Protein AF-V7C3Y3-F1 (afdb_monomer_lite)

Sequence (91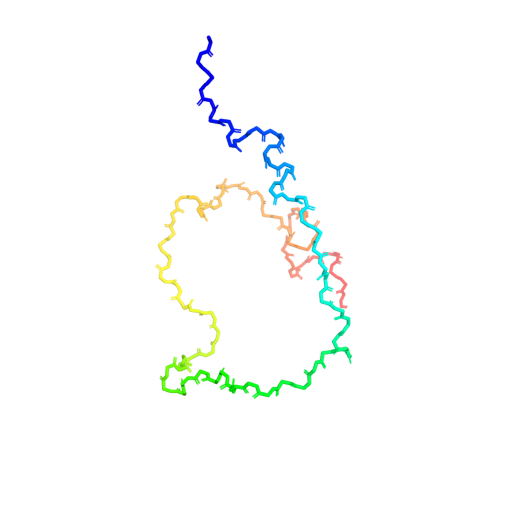 aa):
VTTFVAPVYSLHNILKAYEVQFNPVRNQDYWSTYTGPNFLPDPIMRRHQPGRPNTQRIRNEMDDSIPNKPKKCSYCRTEGHNKSNCPHKQA

InterPro domains:
  IPR036875 Zinc finger, CCHC-type superfamily [SSF57756] (55-89)

Foldseek 3Di:
DPDPDDPCPDPVNVCVVVVDDDPPDPPPVPDPDDPDDPPDPDPVPDDPDDDDPPDPDDDDPVNDDDPPDFDAAPPPRHGDDHVVPDPPDDD

pLDDT: mean 84.97, std 6.82, range [56.09, 93.81]

Radius of gyration: 26.36 Å; chains: 1; bounding box: 59×40×61 Å

Secondary structure (DSSP, 8-state):
---SS-GGGSHHHHHHHT-SPP-PPP-GGGSPPP-S---PPPGGGS-SS-SS--------GGGSPPTTPPPBPTTT--BS--GGG-TTS--

Structure (mmCIF, N/CA/C/O backbone):
data_AF-V7C3Y3-F1
#
_entry.id   AF-V7C3Y3-F1
#
loop_
_atom_site.group_PDB
_atom_site.id
_atom_site.type_symbol
_atom_site.label_atom_id
_atom_site.label_alt_id
_atom_site.label_comp_id
_atom_site.label_asym_id
_atom_site.label_entity_id
_atom_site.label_seq_id
_atom_site.pdbx_PDB_ins_code
_atom_site.Cartn_x
_atom_site.Cartn_y
_atom_site.Cartn_z
_atom_site.occupancy
_atom_site.B_iso_or_equiv
_atom_site.auth_seq_id
_atom_site.auth_comp_id
_atom_site.auth_asym_id
_atom_site.auth_atom_id
_atom_site.pdbx_PDB_model_num
ATOM 1 N N . VAL A 1 1 ? 7.480 7.479 40.591 1.00 56.09 1 VAL A N 1
ATOM 2 C CA . VAL A 1 1 ? 8.057 6.901 39.356 1.00 56.09 1 VAL A CA 1
ATOM 3 C C . VAL A 1 1 ? 7.216 7.394 38.196 1.00 56.09 1 VAL A C 1
ATOM 5 O O . VAL A 1 1 ? 6.087 6.951 38.048 1.00 56.09 1 VAL A O 1
ATOM 8 N N . THR A 1 2 ? 7.690 8.399 37.466 1.00 62.31 2 THR A N 1
ATOM 9 C CA . THR A 1 2 ? 7.007 8.916 36.277 1.00 62.31 2 THR A CA 1
ATOM 10 C C . THR A 1 2 ? 7.395 8.032 35.100 1.00 62.31 2 THR A C 1
ATOM 12 O O . THR A 1 2 ? 8.528 8.052 34.627 1.00 62.31 2 THR A O 1
ATOM 15 N N . THR A 1 3 ? 6.483 7.164 34.685 1.00 71.50 3 THR A N 1
ATOM 16 C CA . THR A 1 3 ? 6.705 6.249 33.568 1.00 71.50 3 THR A CA 1
ATOM 17 C C . THR A 1 3 ? 6.809 7.058 32.274 1.00 71.50 3 THR A C 1
ATOM 19 O O . THR A 1 3 ? 5.897 7.806 31.937 1.00 71.50 3 THR A O 1
ATOM 22 N N . PHE A 1 4 ? 7.924 6.912 31.550 1.00 86.31 4 PHE A N 1
ATOM 23 C CA . PHE A 1 4 ? 8.195 7.583 30.265 1.00 86.31 4 PHE A CA 1
ATOM 24 C C . PHE A 1 4 ? 7.146 7.262 29.186 1.00 86.31 4 PHE A C 1
ATOM 26 O O . PHE A 1 4 ? 6.920 8.037 28.260 1.00 86.31 4 PHE A O 1
ATOM 33 N N . VAL A 1 5 ? 6.493 6.108 29.315 1.00 85.44 5 VAL A N 1
ATOM 34 C CA . VAL A 1 5 ? 5.511 5.605 28.361 1.00 85.44 5 VAL A CA 1
ATOM 35 C C . VAL A 1 5 ? 4.105 5.943 28.844 1.00 85.44 5 VAL A C 1
ATOM 37 O O . VAL A 1 5 ? 3.715 5.587 29.958 1.00 85.44 5 VAL A O 1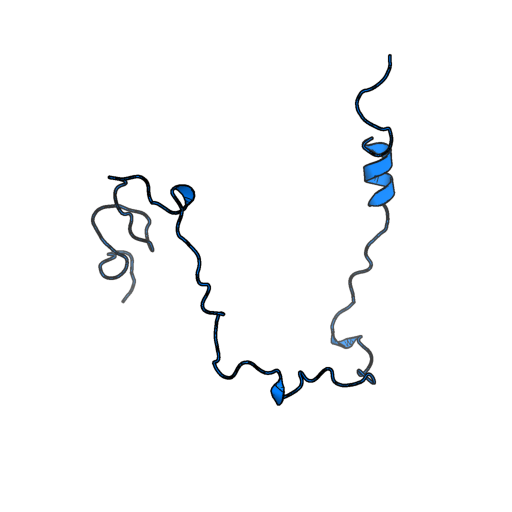
ATOM 40 N N . ALA A 1 6 ? 3.332 6.604 27.982 1.00 90.50 6 ALA A N 1
ATOM 41 C CA . ALA A 1 6 ? 1.945 6.936 28.267 1.00 90.50 6 ALA A CA 1
ATOM 42 C C . ALA A 1 6 ? 1.104 5.660 28.492 1.00 90.50 6 ALA A C 1
ATOM 44 O O . ALA A 1 6 ? 1.271 4.684 27.753 1.00 90.50 6 ALA A O 1
ATOM 45 N N . PRO A 1 7 ? 0.143 5.662 29.438 1.00 89.62 7 PRO A N 1
ATOM 46 C CA . PRO A 1 7 ? -0.683 4.491 29.749 1.00 89.62 7 PRO A CA 1
ATOM 47 C C . PRO A 1 7 ? -1.410 3.875 28.545 1.00 89.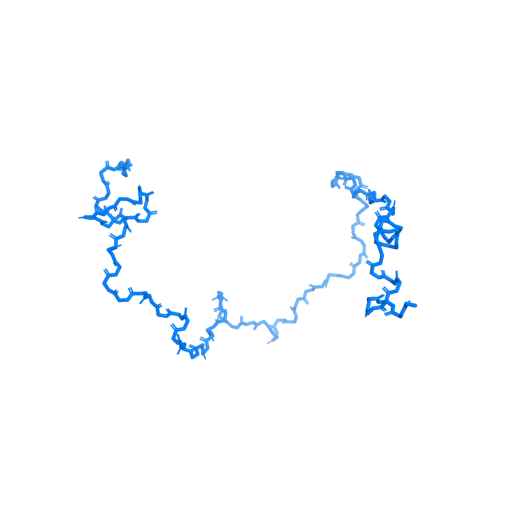62 7 PRO A C 1
ATOM 49 O O . PRO A 1 7 ? -1.691 2.677 28.547 1.00 89.62 7 PRO A O 1
ATOM 52 N N . VAL A 1 8 ? -1.695 4.661 27.499 1.00 91.62 8 VAL A N 1
ATOM 53 C CA . VAL A 1 8 ? -2.322 4.201 26.244 1.00 91.62 8 VAL A CA 1
ATOM 54 C C . VAL A 1 8 ? -1.523 3.099 25.539 1.00 91.62 8 VAL A C 1
ATOM 56 O O . VAL A 1 8 ? -2.115 2.236 24.904 1.00 91.62 8 VAL A O 1
ATOM 59 N N . TYR A 1 9 ? -0.203 3.064 25.721 1.00 91.62 9 TYR A N 1
ATOM 60 C CA . TYR A 1 9 ? 0.667 2.027 25.160 1.00 91.62 9 TYR A CA 1
ATOM 61 C C . TYR A 1 9 ? 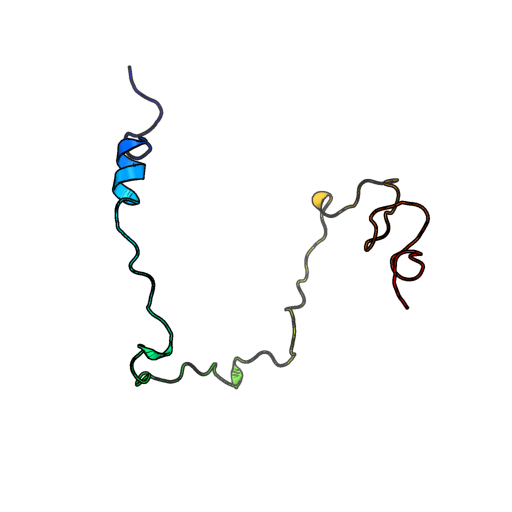0.820 0.807 26.078 1.00 91.62 9 TYR A C 1
ATOM 63 O O . TYR A 1 9 ? 1.651 -0.063 25.820 1.00 91.62 9 TYR A O 1
ATOM 71 N N . SER A 1 10 ? 0.051 0.725 27.168 1.00 92.31 10 SER A N 1
ATOM 72 C CA . SER A 1 10 ? 0.032 -0.479 27.995 1.00 92.31 10 SER A CA 1
ATOM 73 C C . SER A 1 10 ? -0.562 -1.656 27.223 1.00 92.31 10 SER A C 1
ATOM 75 O O . SER A 1 10 ? -1.494 -1.508 26.432 1.00 92.31 10 SER A O 1
ATOM 77 N N . LEU A 1 11 ? -0.052 -2.853 27.512 1.00 92.94 11 LEU A N 1
ATOM 78 C CA . LEU A 1 11 ? -0.539 -4.098 26.919 1.00 92.94 11 LEU A CA 1
ATOM 79 C C . LEU A 1 11 ? -2.049 -4.283 27.139 1.00 92.94 11 LEU A C 1
ATOM 81 O O . LEU A 1 11 ? -2.748 -4.719 26.232 1.00 92.94 11 LEU A O 1
ATOM 85 N N . HIS A 1 12 ? -2.562 -3.866 28.300 1.00 93.44 12 HIS A N 1
ATOM 86 C CA . HIS A 1 12 ? -3.996 -3.857 28.593 1.00 93.44 12 HIS A CA 1
ATOM 87 C C . HIS A 1 12 ? -4.797 -3.021 27.583 1.00 93.44 12 HIS A C 1
ATOM 89 O O . HIS A 1 12 ? -5.783 -3.501 27.031 1.00 93.44 12 HIS A O 1
ATOM 95 N N . ASN A 1 13 ? -4.360 -1.788 27.309 1.00 93.81 13 ASN A N 1
ATOM 96 C CA . ASN A 1 13 ? -5.055 -0.898 26.379 1.00 93.81 13 ASN A CA 1
ATOM 97 C C . ASN A 1 13 ? -4.954 -1.373 24.928 1.00 93.81 13 ASN A C 1
ATOM 99 O O . ASN A 1 13 ? -5.928 -1.259 24.189 1.00 93.81 13 ASN A O 1
ATOM 103 N N . ILE A 1 14 ? -3.817 -1.951 24.534 1.00 92.94 14 ILE A N 1
ATOM 104 C CA . ILE A 1 14 ? -3.659 -2.558 23.208 1.00 92.94 14 ILE A CA 1
ATOM 105 C C . ILE A 1 14 ? -4.622 -3.740 23.055 1.00 92.94 14 ILE A C 1
ATOM 107 O O . ILE A 1 14 ? -5.381 -3.774 22.093 1.00 92.94 14 ILE A O 1
ATOM 111 N N . LEU A 1 15 ? -4.651 -4.673 24.012 1.00 93.69 15 LEU A N 1
ATOM 112 C CA . LEU A 1 15 ? -5.575 -5.810 23.963 1.00 93.69 15 LEU A CA 1
ATOM 113 C C . LEU A 1 15 ? -7.031 -5.349 23.885 1.00 93.69 15 LEU A C 1
ATOM 115 O O . LEU A 1 15 ? -7.771 -5.844 23.045 1.00 93.69 15 LEU A O 1
ATOM 119 N N . LYS A 1 16 ? -7.412 -4.352 24.689 1.00 92.94 16 LYS A N 1
ATOM 120 C CA . LYS A 1 16 ? -8.757 -3.768 24.668 1.00 92.94 16 LYS A CA 1
ATOM 121 C C . LYS A 1 16 ? -9.100 -3.114 23.324 1.00 92.94 16 LYS A C 1
ATOM 123 O O . LYS A 1 16 ? -10.225 -3.228 22.854 1.00 92.94 16 LYS A O 1
ATOM 128 N N . ALA A 1 17 ? -8.142 -2.442 22.682 1.00 91.25 17 ALA A N 1
ATOM 129 C CA . ALA A 1 17 ? -8.349 -1.814 21.375 1.00 91.25 17 ALA A CA 1
ATOM 130 C C . ALA A 1 17 ? -8.600 -2.839 20.255 1.00 91.25 17 ALA A C 1
ATOM 132 O O . ALA A 1 17 ? -9.353 -2.557 19.326 1.00 91.25 17 ALA A O 1
ATOM 133 N N . TYR A 1 18 ? -7.997 -4.026 20.358 1.00 89.69 18 TYR A N 1
ATOM 134 C CA . TYR A 1 18 ? -8.142 -5.119 19.391 1.00 89.69 18 TYR A CA 1
ATOM 135 C C . TYR A 1 18 ? -9.092 -6.236 19.859 1.00 89.69 18 TYR A C 1
ATOM 137 O O . TYR A 1 18 ? -9.182 -7.270 19.204 1.00 89.69 18 TYR A O 1
ATOM 145 N N . GLU A 1 19 ? -9.814 -6.046 20.967 1.00 91.81 19 GLU A N 1
ATOM 146 C CA . GLU A 1 19 ? -10.770 -7.024 21.512 1.00 91.81 19 GLU A CA 1
ATOM 147 C C . GLU A 1 19 ? -11.987 -7.222 20.593 1.00 91.81 19 GLU A C 1
ATOM 149 O O . GLU A 1 19 ? -12.651 -8.259 20.630 1.00 91.81 19 GLU A O 1
ATOM 154 N N . VAL A 1 20 ? -12.275 -6.237 19.736 1.00 89.19 20 VAL A N 1
ATOM 155 C CA . VAL A 1 20 ? -13.385 -6.301 18.784 1.00 89.19 20 VAL A CA 1
ATOM 156 C C . VAL A 1 20 ? -13.187 -7.477 17.830 1.00 89.19 20 VAL A C 1
ATOM 158 O O . VAL A 1 20 ? -12.235 -7.530 17.051 1.00 89.19 20 VAL A O 1
ATOM 161 N N . GLN A 1 21 ? -14.141 -8.405 17.852 1.00 84.81 21 GLN A N 1
ATOM 162 C CA . GLN A 1 21 ? -14.185 -9.501 16.897 1.00 84.81 21 GLN A CA 1
ATOM 163 C C . GLN A 1 21 ? -14.515 -8.955 15.507 1.00 84.81 21 GLN A C 1
ATOM 165 O O . GLN A 1 21 ? -15.589 -8.395 15.270 1.00 84.81 21 GLN A O 1
ATOM 170 N N . PHE A 1 22 ? -13.594 -9.146 14.567 1.00 80.19 22 PHE A N 1
ATOM 171 C CA . PHE A 1 22 ? -13.904 -8.968 13.158 1.00 80.19 22 PHE A CA 1
ATOM 172 C C . PHE A 1 22 ? -14.900 -10.048 12.748 1.00 80.19 22 PHE A C 1
ATOM 174 O O . PHE A 1 22 ? -14.610 -11.237 12.848 1.00 80.19 22 PHE A O 1
ATOM 181 N N . ASN A 1 23 ? -16.060 -9.629 12.254 1.00 80.44 23 ASN A N 1
ATOM 182 C CA . ASN A 1 23 ? -16.961 -10.511 11.531 1.00 80.44 23 ASN A CA 1
ATOM 183 C C . ASN A 1 23 ? -16.540 -10.449 10.062 1.00 80.44 23 ASN A C 1
ATOM 185 O O . ASN A 1 23 ? -16.895 -9.473 9.392 1.00 80.44 23 ASN A O 1
ATOM 189 N N . PRO A 1 24 ? -15.733 -11.404 9.560 1.00 79.94 24 PRO A N 1
ATOM 190 C CA . PRO A 1 24 ? -15.355 -11.392 8.160 1.00 79.94 24 PRO A CA 1
ATOM 191 C C . PRO A 1 24 ? -16.623 -11.389 7.312 1.00 79.94 24 PRO A C 1
ATOM 193 O O . PRO A 1 24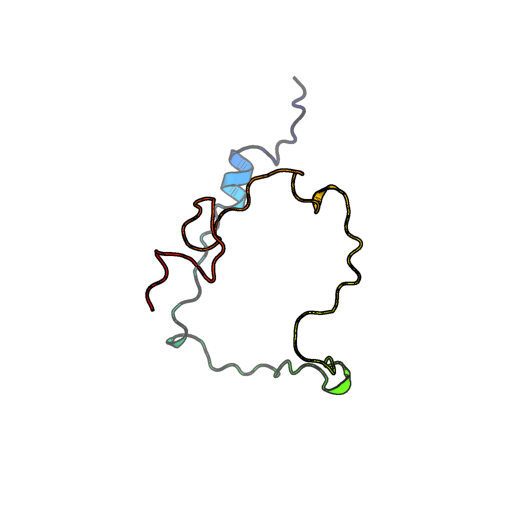 ? -17.611 -12.060 7.632 1.00 79.94 24 PRO A O 1
ATOM 196 N N . VAL A 1 25 ? -16.597 -10.609 6.234 1.00 80.62 25 VAL A N 1
ATOM 197 C CA . VAL A 1 25 ? -17.683 -10.635 5.261 1.00 80.62 25 VAL A CA 1
ATOM 198 C C . VAL A 1 25 ? -17.814 -12.081 4.779 1.00 80.62 25 VAL A C 1
ATOM 200 O O . VAL A 1 25 ? -16.818 -12.721 4.434 1.00 80.62 25 VAL A O 1
ATOM 203 N N . ARG A 1 26 ? -19.037 -12.619 4.829 1.00 80.19 26 ARG A N 1
ATOM 204 C CA . ARG A 1 26 ? -19.332 -13.990 4.388 1.00 80.19 26 ARG A CA 1
ATOM 205 C C . ARG A 1 26 ? -18.985 -14.153 2.899 1.00 80.19 26 ARG A C 1
ATOM 207 O O . ARG A 1 26 ? -18.716 -13.163 2.220 1.00 80.19 26 ARG A O 1
ATOM 214 N N . ASN A 1 27 ? -19.016 -15.395 2.400 1.00 85.38 27 ASN A N 1
ATOM 215 C CA . ASN A 1 27 ? -18.834 -15.706 0.973 1.00 85.38 27 ASN A CA 1
ATOM 216 C C . ASN A 1 27 ? -19.602 -14.700 0.084 1.00 85.38 27 ASN A C 1
ATOM 218 O O . ASN A 1 27 ? -20.688 -14.250 0.454 1.00 85.38 27 ASN A O 1
ATOM 222 N N . GLN A 1 28 ? -19.021 -14.348 -1.061 1.00 84.00 28 GLN A N 1
ATOM 223 C CA . GLN A 1 28 ? -19.567 -13.416 -2.044 1.00 84.00 28 GLN A CA 1
ATOM 224 C C . GLN A 1 28 ? -21.023 -13.732 -2.424 1.00 84.00 28 GLN A C 1
ATOM 226 O O . GLN A 1 28 ? -21.799 -12.812 -2.664 1.00 84.00 28 GLN A O 1
ATOM 231 N N . ASP A 1 29 ? -21.420 -15.007 -2.367 1.00 85.88 29 ASP A N 1
ATOM 232 C CA . ASP A 1 29 ? -22.796 -15.471 -2.600 1.00 85.88 29 ASP A CA 1
ATOM 233 C C . ASP A 1 29 ? -23.838 -14.882 -1.626 1.00 85.88 29 ASP A C 1
ATOM 235 O O . ASP A 1 29 ? -25.026 -14.849 -1.932 1.00 85.88 29 ASP A O 1
ATOM 239 N N . TYR A 1 30 ? -23.416 -14.414 -0.445 1.00 85.88 30 TYR A N 1
ATOM 240 C CA . TYR A 1 30 ? -24.296 -13.794 0.554 1.00 85.88 30 TYR A CA 1
ATOM 241 C C . TYR A 1 30 ? -24.421 -12.275 0.392 1.00 85.88 30 TYR A C 1
ATOM 243 O O . TYR A 1 30 ? -25.110 -11.632 1.188 1.00 85.88 30 TYR A O 1
ATOM 251 N N . TRP A 1 31 ? -23.708 -11.671 -0.560 1.00 88.25 31 TRP A N 1
ATOM 252 C CA . TRP A 1 31 ? -23.702 -10.222 -0.724 1.00 88.25 31 TRP A CA 1
ATOM 253 C C . TRP A 1 31 ? -24.977 -9.793 -1.450 1.00 88.25 31 TRP A C 1
ATOM 255 O O . TRP A 1 31 ? -25.402 -10.427 -2.415 1.00 88.25 31 TRP A O 1
ATOM 265 N N . SER A 1 32 ? -25.603 -8.709 -0.996 1.00 86.62 32 SER A N 1
ATOM 266 C CA . SER A 1 32 ? -26.722 -8.120 -1.727 1.00 86.62 32 SER A CA 1
ATOM 267 C C . SER A 1 32 ? -26.257 -7.589 -3.083 1.00 86.62 32 SER A C 1
ATOM 269 O O . SER A 1 32 ? -25.112 -7.158 -3.247 1.00 86.62 32 SER A O 1
ATOM 271 N N . THR A 1 33 ? -27.163 -7.583 -4.062 1.00 89.81 33 THR A N 1
ATOM 272 C CA . THR A 1 33 ? -26.915 -6.939 -5.353 1.00 89.81 33 THR A CA 1
ATOM 273 C C . THR A 1 33 ? -26.521 -5.485 -5.122 1.00 89.81 33 THR A C 1
ATOM 275 O O . THR A 1 33 ? -27.241 -4.735 -4.462 1.00 89.81 33 THR A O 1
ATOM 278 N N . TYR A 1 34 ? -25.371 -5.081 -5.653 1.00 88.62 34 TYR A N 1
ATOM 279 C CA . TYR A 1 34 ? -24.905 -3.707 -5.538 1.00 88.62 34 TYR A CA 1
ATOM 280 C C . TYR A 1 34 ? -25.866 -2.754 -6.267 1.00 88.62 34 TYR A C 1
ATOM 282 O O . TYR A 1 34 ? -26.027 -2.842 -7.481 1.00 88.62 34 TYR A O 1
ATOM 290 N N . THR A 1 35 ? -26.492 -1.836 -5.529 1.00 91.06 35 THR A N 1
ATOM 291 C CA . THR A 1 35 ? -27.398 -0.798 -6.064 1.00 91.06 35 THR A CA 1
ATOM 292 C C . THR A 1 35 ? -26.783 0.604 -6.036 1.00 91.06 35 THR A C 1
ATOM 294 O O . THR A 1 35 ? -27.482 1.594 -6.243 1.00 91.06 35 THR A O 1
ATOM 297 N N . GLY A 1 36 ? -25.492 0.715 -5.715 1.00 89.19 36 GLY A N 1
ATOM 298 C CA . GLY A 1 36 ? -24.798 1.996 -5.621 1.00 89.19 36 GLY A CA 1
ATOM 299 C C . GLY A 1 36 ? -24.376 2.564 -6.983 1.00 89.19 36 GLY A C 1
ATOM 300 O O . GLY A 1 36 ? -24.468 1.885 -8.009 1.00 89.19 36 GLY A O 1
ATOM 301 N N . PRO A 1 37 ? -23.900 3.820 -7.014 1.00 87.19 37 PRO A N 1
ATOM 302 C CA . PRO A 1 37 ? -23.382 4.427 -8.230 1.00 87.19 37 PRO A CA 1
ATOM 303 C C . PRO A 1 37 ? -22.103 3.720 -8.685 1.00 87.19 37 PRO A C 1
ATOM 305 O O . PRO A 1 37 ? -21.184 3.494 -7.903 1.00 87.19 37 PRO A O 1
ATOM 308 N N . ASN A 1 38 ? -21.998 3.432 -9.981 1.00 83.44 38 ASN A N 1
ATOM 309 C CA . ASN A 1 38 ? -20.744 2.944 -10.541 1.00 83.44 38 ASN A CA 1
ATOM 310 C C . ASN A 1 38 ? -19.677 4.042 -10.436 1.00 83.44 38 ASN A C 1
ATOM 312 O O . ASN A 1 38 ? -19.754 5.058 -11.128 1.00 83.44 38 ASN A O 1
ATOM 316 N N . PHE A 1 39 ? -18.662 3.823 -9.600 1.00 79.50 39 PHE A N 1
ATOM 317 C CA . PHE A 1 39 ? -17.481 4.681 -9.521 1.00 79.50 39 PHE A CA 1
ATOM 318 C C . PHE A 1 39 ? -16.581 4.433 -10.735 1.00 79.50 39 PHE A C 1
ATOM 320 O O . PHE A 1 39 ? -15.539 3.784 -10.652 1.00 79.50 39 PHE A O 1
ATOM 327 N N . LEU A 1 40 ? -17.013 4.920 -11.896 1.00 82.12 40 LEU A N 1
ATOM 328 C CA . LEU A 1 40 ? -16.188 4.928 -13.092 1.00 82.12 40 LEU A CA 1
ATOM 329 C C . LEU A 1 40 ? -15.243 6.132 -13.024 1.00 82.12 40 LEU A C 1
ATOM 331 O O . LEU A 1 40 ? -15.715 7.259 -12.872 1.00 82.12 40 LEU A O 1
ATOM 335 N N . PRO A 1 41 ? -13.921 5.931 -13.163 1.00 80.31 41 PRO A N 1
ATOM 336 C CA . PRO A 1 41 ? -12.995 7.043 -13.294 1.00 80.31 41 PRO A CA 1
ATOM 337 C C . PRO A 1 41 ? -13.366 7.874 -14.522 1.00 80.31 41 PRO A C 1
ATOM 339 O O . PRO A 1 41 ? -13.585 7.293 -15.599 1.00 80.31 41 PRO A O 1
ATOM 342 N N . ASP A 1 42 ? -13.391 9.199 -14.353 1.00 85.12 42 ASP A N 1
ATOM 343 C CA . ASP A 1 42 ? -13.595 10.163 -15.435 1.00 85.12 42 ASP A CA 1
ATOM 344 C C . ASP A 1 42 ? -12.671 9.803 -16.612 1.00 85.12 42 ASP A C 1
ATOM 346 O O . ASP A 1 42 ? -11.449 9.749 -16.423 1.00 85.12 42 ASP A O 1
ATOM 350 N N . PRO A 1 43 ? -13.223 9.516 -17.808 1.00 83.06 43 PRO A N 1
ATOM 351 C CA . PRO A 1 43 ? -12.441 9.197 -18.995 1.00 83.06 43 PRO A CA 1
ATOM 352 C C . PRO A 1 43 ? -11.338 10.213 -19.306 1.00 83.06 43 PRO A C 1
ATOM 354 O O . PRO A 1 43 ? -10.280 9.807 -19.779 1.00 83.06 43 PRO A O 1
ATOM 357 N N . ILE A 1 44 ? -11.553 11.497 -19.006 1.00 86.56 44 ILE A N 1
ATOM 358 C CA . ILE A 1 44 ? -10.589 12.580 -19.244 1.00 86.56 44 ILE A CA 1
ATOM 359 C C . ILE A 1 44 ? -9.439 12.522 -18.230 1.00 86.56 44 ILE A C 1
ATOM 361 O O . ILE A 1 44 ? -8.297 12.829 -18.558 1.00 86.56 44 ILE A O 1
ATOM 365 N N . MET A 1 45 ? -9.714 12.072 -17.004 1.00 84.06 45 MET A N 1
ATOM 366 C CA . MET A 1 45 ? -8.702 11.899 -15.956 1.00 84.06 45 MET A CA 1
ATOM 367 C C . MET A 1 45 ? -7.975 10.550 -16.036 1.00 84.06 45 MET A C 1
ATOM 369 O O . MET A 1 45 ? -7.072 10.279 -15.235 1.00 84.06 45 MET A O 1
ATOM 373 N N . ARG A 1 46 ? -8.345 9.670 -16.977 1.00 84.31 46 ARG A N 1
ATOM 374 C CA . ARG A 1 46 ? -7.622 8.412 -17.185 1.00 84.31 46 ARG A CA 1
ATOM 375 C C . ARG A 1 46 ? -6.239 8.710 -17.745 1.00 84.31 46 ARG A C 1
ATOM 377 O O . ARG A 1 46 ? -6.065 9.515 -18.654 1.00 84.31 46 ARG A O 1
ATOM 384 N N . ARG A 1 47 ? -5.230 8.004 -17.234 1.00 79.25 47 ARG A N 1
ATOM 385 C CA . ARG A 1 47 ? -3.896 8.044 -17.841 1.00 79.25 47 ARG A CA 1
ATOM 386 C C . ARG A 1 47 ? -3.982 7.565 -19.286 1.00 79.25 47 ARG A C 1
ATOM 388 O O . ARG A 1 47 ? -4.494 6.480 -19.542 1.00 79.25 47 ARG A O 1
ATOM 395 N N . HIS A 1 48 ? -3.391 8.338 -20.190 1.00 80.38 48 HIS A N 1
ATOM 396 C CA . HIS A 1 48 ? -3.280 7.975 -21.602 1.00 80.38 48 HIS A CA 1
ATOM 397 C C . HIS A 1 48 ? -2.435 6.719 -21.838 1.00 80.38 48 HIS A C 1
ATOM 399 O O . HIS A 1 48 ? -2.717 5.966 -22.764 1.00 80.38 48 HIS A O 1
ATOM 405 N N . GLN A 1 49 ? -1.401 6.487 -21.020 1.00 83.50 49 GLN A N 1
ATOM 406 C CA . GLN A 1 49 ? -0.554 5.304 -21.155 1.00 83.50 49 GLN A CA 1
ATOM 407 C C . GLN A 1 49 ? -0.881 4.247 -20.095 1.00 83.50 49 GLN A C 1
ATOM 409 O O . GLN A 1 49 ? -0.914 4.573 -18.901 1.00 83.50 49 GLN A O 1
ATOM 414 N N . PRO A 1 50 ? -1.090 2.984 -20.510 1.00 79.88 50 PRO A N 1
ATOM 415 C CA . PRO A 1 50 ? -1.218 1.876 -19.582 1.00 79.88 50 PRO A CA 1
ATOM 416 C C . PRO A 1 50 ? 0.125 1.593 -18.897 1.00 79.88 50 PRO A C 1
ATOM 418 O O . PRO A 1 50 ? 1.194 1.797 -19.469 1.00 79.88 50 PRO A O 1
ATOM 421 N N . GLY A 1 51 ? 0.066 1.071 -17.672 1.00 81.75 51 GLY A N 1
ATOM 422 C CA . GLY A 1 51 ? 1.244 0.625 -16.929 1.00 81.75 51 GLY A CA 1
ATOM 423 C C . GLY A 1 51 ? 1.644 1.530 -15.765 1.00 81.75 51 GLY A C 1
ATOM 424 O O . GLY A 1 51 ? 0.927 2.448 -15.358 1.00 81.75 51 GLY A O 1
ATOM 425 N N . ARG A 1 52 ? 2.792 1.204 -15.162 1.00 79.81 52 ARG A N 1
ATOM 426 C CA . ARG A 1 52 ? 3.299 1.904 -13.980 1.00 79.81 52 ARG A CA 1
ATOM 427 C C . ARG A 1 52 ? 3.647 3.353 -14.355 1.00 79.81 52 ARG A C 1
ATOM 429 O O . ARG A 1 52 ? 4.319 3.554 -15.365 1.00 79.81 52 ARG A O 1
ATOM 436 N N . PRO A 1 53 ? 3.269 4.348 -13.528 1.00 80.25 53 PRO A N 1
ATOM 437 C CA . PRO A 1 53 ? 3.786 5.706 -13.652 1.00 80.25 53 PRO A CA 1
ATOM 438 C C . PRO A 1 53 ? 5.303 5.677 -13.837 1.00 80.25 53 PRO A C 1
ATOM 440 O O . PRO A 1 53 ? 5.994 5.040 -13.036 1.00 80.25 53 PRO A O 1
ATOM 443 N N . ASN A 1 54 ? 5.822 6.366 -14.853 1.00 73.69 54 ASN A N 1
ATOM 444 C CA . ASN A 1 54 ? 7.259 6.578 -14.935 1.00 73.69 54 ASN A CA 1
ATOM 445 C C . ASN A 1 54 ? 7.658 7.467 -13.753 1.00 73.69 54 ASN A C 1
ATOM 447 O O . ASN A 1 54 ? 7.375 8.664 -13.723 1.00 73.69 54 ASN A O 1
ATOM 451 N N . THR A 1 55 ? 8.223 6.853 -12.720 1.00 75.62 55 THR A N 1
ATOM 452 C CA . THR A 1 55 ? 8.769 7.583 -11.587 1.00 75.62 55 THR A CA 1
ATOM 453 C C . THR A 1 55 ? 10.107 8.159 -12.019 1.00 75.62 55 THR A C 1
ATOM 455 O O . THR A 1 55 ? 11.023 7.386 -12.300 1.00 75.62 55 THR A O 1
ATOM 458 N N . GLN A 1 56 ? 10.254 9.486 -11.987 1.00 78.62 56 GLN A N 1
ATOM 459 C CA . GLN A 1 56 ? 11.554 10.169 -12.053 1.00 78.62 56 GLN A CA 1
ATOM 460 C C . GLN A 1 56 ? 12.327 9.953 -10.744 1.00 78.62 56 GLN A C 1
ATOM 462 O O . GLN A 1 56 ? 12.677 10.886 -10.026 1.00 78.62 56 GLN A O 1
ATOM 467 N N . ARG A 1 57 ? 12.501 8.690 -10.357 1.00 79.44 57 ARG A N 1
ATOM 468 C CA . ARG A 1 57 ? 13.125 8.340 -9.094 1.00 79.44 57 ARG A CA 1
ATOM 469 C C . ARG A 1 57 ? 14.618 8.594 -9.223 1.00 79.44 57 ARG A C 1
ATOM 471 O O . ARG A 1 57 ? 15.306 7.875 -9.945 1.00 79.44 57 ARG A O 1
ATOM 478 N N . ILE A 1 58 ? 15.097 9.599 -8.503 1.00 82.56 58 ILE A N 1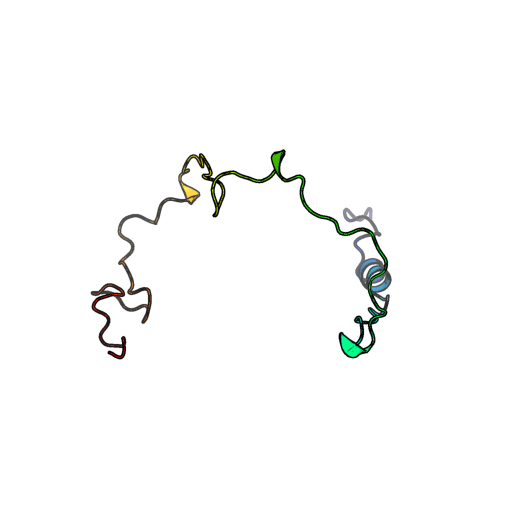
ATOM 479 C CA . ILE A 1 58 ? 16.525 9.829 -8.302 1.00 82.56 58 ILE A CA 1
ATOM 480 C C . ILE A 1 58 ? 17.059 8.617 -7.531 1.00 82.56 58 ILE A C 1
ATOM 482 O O . ILE A 1 58 ? 16.520 8.263 -6.479 1.00 82.56 58 ILE A O 1
ATOM 486 N N . ARG A 1 59 ? 18.042 7.917 -8.104 1.00 83.50 59 ARG A N 1
ATOM 487 C CA . ARG A 1 59 ? 18.715 6.805 -7.423 1.00 83.50 59 ARG A CA 1
ATOM 488 C C . ARG A 1 59 ? 19.653 7.388 -6.371 1.00 83.50 59 ARG A C 1
ATOM 490 O O . ARG A 1 59 ? 20.425 8.282 -6.701 1.00 83.50 59 ARG A O 1
ATOM 497 N N . ASN A 1 60 ? 19.591 6.860 -5.153 1.00 85.62 60 ASN A N 1
ATOM 498 C CA . ASN A 1 60 ? 20.523 7.198 -4.076 1.00 85.62 60 ASN A CA 1
ATOM 499 C C . ASN A 1 60 ? 21.392 5.976 -3.736 1.00 85.62 60 ASN A C 1
ATOM 501 O O . ASN A 1 60 ? 21.108 4.869 -4.186 1.00 85.62 60 ASN A O 1
ATOM 505 N N . GLU A 1 61 ? 22.399 6.152 -2.881 1.00 86.06 61 GLU A N 1
ATOM 506 C CA . GLU A 1 61 ? 23.360 5.099 -2.497 1.00 86.06 61 GLU A CA 1
ATOM 507 C C . GLU A 1 61 ? 22.704 3.840 -1.895 1.00 86.06 61 GLU A C 1
ATOM 509 O O . GLU A 1 61 ? 23.214 2.734 -2.045 1.00 86.06 61 GLU A O 1
ATOM 514 N N . MET A 1 62 ? 21.528 3.968 -1.266 1.00 84.50 62 MET A N 1
ATOM 515 C CA . MET A 1 62 ? 20.757 2.818 -0.759 1.00 84.50 62 MET A CA 1
ATOM 516 C C . MET A 1 62 ? 20.242 1.886 -1.870 1.00 84.50 62 MET A C 1
ATOM 518 O O . MET A 1 62 ? 19.895 0.736 -1.604 1.00 84.50 62 MET A O 1
ATOM 522 N N . ASP A 1 63 ? 20.151 2.382 -3.105 1.00 84.50 63 ASP A N 1
ATOM 523 C CA . ASP A 1 63 ? 19.740 1.617 -4.283 1.00 84.50 63 ASP A CA 1
ATOM 524 C C . ASP A 1 63 ? 20.909 0.977 -5.021 1.00 84.50 63 ASP A C 1
ATOM 526 O O . ASP A 1 63 ? 20.698 0.266 -6.014 1.00 84.50 63 ASP A O 1
ATOM 530 N N . ASP A 1 64 ? 22.135 1.289 -4.614 1.00 83.31 64 ASP A N 1
ATOM 531 C CA . ASP A 1 64 ? 23.311 0.700 -5.209 1.00 83.31 64 ASP A CA 1
ATOM 532 C C . ASP A 1 64 ? 23.549 -0.678 -4.608 1.00 83.31 64 ASP A C 1
ATOM 534 O O . ASP A 1 64 ? 23.502 -0.920 -3.402 1.00 83.31 64 ASP A O 1
ATOM 538 N N . SER A 1 65 ? 23.768 -1.640 -5.500 1.00 80.81 65 SER A N 1
ATOM 539 C CA . SER A 1 65 ? 24.229 -2.951 -5.078 1.00 80.81 65 SER A CA 1
ATOM 540 C C . SER A 1 65 ? 25.607 -2.799 -4.452 1.00 80.81 65 SER A C 1
ATOM 542 O O . SER A 1 65 ? 26.451 -2.083 -4.986 1.00 80.81 65 SER A O 1
ATOM 544 N N . ILE A 1 66 ? 25.868 -3.580 -3.401 1.00 80.81 66 ILE A N 1
ATOM 545 C CA . ILE A 1 66 ? 27.211 -3.734 -2.841 1.00 80.81 66 ILE A CA 1
ATOM 546 C C . ILE A 1 66 ? 28.179 -4.063 -3.994 1.00 80.81 66 ILE A C 1
ATOM 548 O O . ILE A 1 66 ? 27.937 -5.048 -4.716 1.00 80.81 66 ILE A O 1
ATOM 552 N N . PRO A 1 67 ? 29.230 -3.249 -4.209 1.00 79.56 67 PRO A N 1
ATOM 553 C CA . PRO A 1 67 ? 30.211 -3.508 -5.250 1.00 79.56 67 PRO A CA 1
ATOM 554 C C . PRO A 1 67 ? 30.883 -4.860 -4.992 1.00 79.56 67 PRO A C 1
ATOM 556 O O . PRO A 1 67 ? 31.095 -5.257 -3.849 1.00 79.56 67 PRO A O 1
ATOM 559 N N . ASN A 1 68 ? 31.184 -5.596 -6.062 1.00 79.81 68 ASN A N 1
ATOM 560 C CA . ASN A 1 68 ? 31.808 -6.926 -6.017 1.00 79.81 68 ASN A CA 1
ATOM 561 C C . ASN A 1 68 ? 30.983 -8.041 -5.350 1.00 79.81 68 ASN A C 1
ATOM 563 O O . ASN A 1 68 ? 31.506 -9.130 -5.119 1.00 79.81 68 ASN A O 1
ATOM 567 N N . LYS A 1 69 ? 29.682 -7.838 -5.092 1.00 82.50 69 LYS A N 1
ATOM 568 C CA . LYS A 1 69 ? 28.811 -8.951 -4.700 1.00 82.50 69 LYS A CA 1
ATOM 569 C C . LYS A 1 69 ? 28.710 -9.952 -5.860 1.00 82.50 69 LYS A C 1
ATOM 571 O O . LYS A 1 69 ? 28.288 -9.557 -6.954 1.00 82.50 69 LYS A O 1
ATOM 576 N N . PRO A 1 70 ? 29.030 -11.240 -5.647 1.00 83.31 70 PRO A N 1
ATOM 577 C CA . PRO A 1 70 ? 28.903 -12.231 -6.700 1.00 83.31 70 PRO A CA 1
ATOM 578 C C . PRO A 1 70 ? 27.438 -12.335 -7.138 1.00 83.31 70 PRO A C 1
ATOM 580 O O . PRO A 1 70 ? 26.511 -12.467 -6.328 1.00 83.31 70 PRO A O 1
ATOM 583 N N . LYS A 1 71 ? 27.216 -12.208 -8.449 1.00 84.25 71 LYS A N 1
ATOM 584 C CA . LYS A 1 71 ? 25.876 -12.290 -9.030 1.00 84.25 71 LYS A CA 1
ATOM 585 C C . LYS A 1 71 ? 25.396 -13.734 -8.937 1.00 84.25 71 LYS A C 1
ATOM 587 O O . LYS A 1 71 ? 25.995 -14.641 -9.508 1.00 84.25 71 LYS A O 1
ATOM 592 N N . LYS A 1 72 ? 24.288 -13.925 -8.226 1.00 91.06 72 LYS A N 1
ATOM 593 C CA . LYS A 1 72 ? 23.606 -15.214 -8.098 1.00 91.06 72 LYS A CA 1
ATOM 594 C C . LYS A 1 72 ? 22.524 -15.332 -9.159 1.00 91.06 72 LYS A C 1
ATOM 596 O O . LYS A 1 72 ? 21.809 -14.366 -9.438 1.00 91.06 72 LYS A O 1
ATOM 601 N N . CYS A 1 73 ? 22.366 -16.526 -9.710 1.00 91.88 73 CYS A N 1
ATOM 602 C CA . CYS A 1 73 ? 21.254 -16.858 -10.579 1.00 91.88 73 CYS A CA 1
ATOM 603 C C . CYS A 1 73 ? 19.930 -16.555 -9.866 1.00 91.88 73 CYS A C 1
ATOM 605 O O . CYS A 1 73 ? 19.706 -16.990 -8.736 1.00 91.88 73 CYS A O 1
ATOM 607 N N . SER A 1 74 ? 19.022 -15.814 -10.505 1.00 90.56 74 SER A N 1
ATOM 608 C CA . SER A 1 74 ? 17.741 -15.466 -9.874 1.00 90.56 74 SER A CA 1
ATOM 609 C C . SER A 1 74 ? 16.779 -16.652 -9.743 1.00 90.56 74 SER A C 1
ATOM 611 O O . SER A 1 74 ? 15.812 -16.540 -8.995 1.00 90.56 74 SER A O 1
ATOM 613 N N . TYR A 1 75 ? 17.057 -17.772 -10.424 1.00 92.12 75 TYR A N 1
ATOM 614 C CA . TYR A 1 75 ? 16.287 -19.013 -10.331 1.00 92.12 75 TYR A CA 1
ATOM 615 C C . TYR A 1 75 ? 16.786 -19.912 -9.188 1.00 92.12 75 TYR A C 1
ATOM 617 O O . TYR A 1 75 ? 16.080 -20.087 -8.203 1.00 92.12 75 TYR A O 1
ATOM 625 N N . CYS A 1 76 ? 18.020 -20.425 -9.268 1.00 93.19 76 CYS A N 1
ATOM 626 C CA . CYS A 1 76 ? 18.556 -21.392 -8.295 1.00 93.19 76 CYS A CA 1
ATOM 627 C C . CYS A 1 76 ? 19.414 -20.779 -7.172 1.00 93.19 76 CYS A C 1
ATOM 629 O O . CYS A 1 76 ? 19.858 -21.493 -6.282 1.00 93.19 76 CYS A O 1
ATOM 631 N N . ARG A 1 77 ? 19.667 -19.462 -7.200 1.00 91.56 77 ARG A N 1
ATOM 632 C CA . ARG A 1 77 ? 20.463 -18.723 -6.198 1.00 91.56 77 ARG A CA 1
ATOM 633 C C . ARG A 1 77 ? 21.939 -19.128 -6.080 1.00 91.56 77 ARG A C 1
ATOM 635 O O . ARG A 1 77 ? 22.603 -18.652 -5.161 1.00 91.56 77 ARG A O 1
ATOM 642 N N . THR A 1 78 ? 22.481 -19.906 -7.015 1.00 90.88 78 THR A N 1
ATOM 643 C CA . THR A 1 78 ? 23.920 -20.213 -7.071 1.00 90.88 78 THR A CA 1
ATOM 644 C C . THR A 1 78 ? 24.676 -19.221 -7.955 1.00 90.88 78 THR A C 1
ATOM 646 O O . THR A 1 78 ? 24.093 -18.524 -8.787 1.00 90.88 78 THR A O 1
ATOM 649 N N . GLU A 1 79 ? 25.985 -19.130 -7.755 1.00 91.00 79 GLU A N 1
ATOM 650 C CA . GLU A 1 79 ? 26.876 -18.250 -8.518 1.00 91.00 79 GLU A CA 1
ATOM 651 C C . GLU A 1 79 ? 27.330 -18.921 -9.828 1.00 91.00 79 GLU A C 1
ATOM 653 O O . GLU A 1 79 ? 27.067 -20.102 -10.061 1.00 91.00 79 GLU A O 1
ATOM 658 N N . GLY A 1 80 ? 27.971 -18.153 -10.713 1.00 91.06 80 GLY A N 1
ATOM 659 C CA . GLY A 1 80 ? 28.580 -18.661 -11.951 1.00 91.06 80 GLY A CA 1
ATOM 660 C C . GLY A 1 80 ? 27.684 -18.660 -13.195 1.00 91.06 80 GLY A C 1
ATOM 661 O O . GLY A 1 80 ? 28.191 -18.825 -14.299 1.00 91.06 80 GLY A O 1
ATOM 662 N N . HIS A 1 81 ? 26.375 -18.423 -13.062 1.00 91.94 81 HIS A N 1
ATOM 663 C CA . HIS A 1 81 ? 25.464 -18.327 -14.208 1.00 91.94 81 HIS A CA 1
ATOM 664 C C . HIS A 1 81 ? 24.286 -17.371 -13.952 1.00 91.94 81 HIS A C 1
ATOM 666 O O . HIS A 1 81 ? 23.979 -16.996 -12.820 1.00 91.94 81 HIS A O 1
ATOM 672 N N . ASN A 1 82 ? 23.607 -16.964 -15.024 1.00 89.88 82 ASN A N 1
ATOM 673 C CA . ASN A 1 82 ? 22.414 -16.116 -14.981 1.00 89.88 82 ASN A CA 1
ATOM 674 C C . ASN A 1 82 ? 21.126 -16.953 -15.152 1.00 89.88 82 ASN A C 1
ATOM 676 O O . ASN A 1 82 ? 21.172 -18.143 -15.447 1.00 89.88 82 ASN A O 1
ATOM 680 N N . LYS A 1 83 ? 19.946 -16.335 -15.006 1.00 89.69 83 LYS A N 1
ATOM 681 C CA . LYS A 1 83 ? 18.655 -17.040 -15.154 1.00 89.69 83 LYS A CA 1
ATOM 682 C C . LYS A 1 83 ? 18.493 -17.746 -16.506 1.00 89.69 83 LYS A C 1
ATOM 684 O O . LYS A 1 83 ? 17.848 -18.789 -16.554 1.00 89.69 83 LYS A O 1
ATOM 689 N N . SER A 1 84 ? 19.021 -17.174 -17.593 1.00 89.31 84 SER A N 1
ATOM 690 C CA . SER A 1 84 ? 18.863 -17.750 -18.934 1.00 89.31 84 SER A CA 1
ATOM 691 C C . SER A 1 84 ? 19.624 -19.063 -19.089 1.00 89.31 84 SER A C 1
ATOM 693 O O . SER A 1 84 ? 19.104 -19.967 -19.731 1.00 89.31 84 SER A O 1
ATOM 695 N N . ASN A 1 85 ? 20.786 -19.185 -18.444 1.00 89.25 85 ASN A N 1
ATOM 696 C CA . ASN A 1 85 ? 21.693 -20.326 -18.573 1.00 89.25 85 ASN A CA 1
ATOM 697 C C . ASN A 1 85 ? 21.640 -21.228 -17.331 1.00 89.25 85 ASN A C 1
ATOM 699 O O . ASN A 1 85 ? 22.630 -21.858 -16.967 1.00 89.25 85 ASN A O 1
ATOM 703 N N . CYS A 1 86 ? 20.516 -21.225 -16.613 1.00 92.44 86 CYS A N 1
ATOM 704 C CA . CYS A 1 86 ? 20.404 -21.978 -15.376 1.00 92.44 86 CYS A CA 1
ATOM 705 C C . CYS A 1 86 ? 20.233 -23.476 -15.662 1.00 92.44 86 CYS A C 1
ATOM 707 O O . CYS A 1 86 ? 19.253 -23.837 -16.306 1.00 92.44 86 CYS A O 1
ATOM 709 N N . PRO A 1 87 ? 21.108 -24.357 -15.138 1.00 89.56 87 PRO A N 1
ATOM 710 C CA . PRO A 1 87 ? 21.008 -25.802 -15.359 1.00 89.56 87 PRO A CA 1
ATOM 711 C C . PRO A 1 87 ? 19.777 -26.419 -14.681 1.00 89.56 87 PRO A C 1
ATOM 713 O O . PRO A 1 87 ? 19.337 -27.499 -15.049 1.00 89.56 87 PRO A O 1
ATOM 716 N N . HIS A 1 88 ? 19.196 -25.721 -13.701 1.00 86.75 88 HIS A N 1
ATOM 717 C CA . HIS A 1 88 ? 17.949 -26.119 -13.047 1.00 86.75 88 HIS A CA 1
ATOM 718 C C . HIS A 1 88 ? 16.699 -25.590 -13.761 1.00 86.75 88 HIS A C 1
ATOM 720 O O . HIS A 1 88 ? 15.581 -25.893 -13.338 1.00 86.75 88 HIS A O 1
ATOM 726 N N . LYS A 1 89 ? 16.861 -24.769 -14.807 1.00 82.81 89 LYS A N 1
ATOM 727 C CA . LYS A 1 89 ? 15.745 -24.330 -15.639 1.00 82.81 89 LYS A CA 1
ATOM 728 C C . LYS A 1 89 ? 15.335 -25.524 -16.496 1.00 82.81 89 LYS A C 1
ATOM 730 O O . LYS A 1 89 ? 16.074 -25.918 -17.392 1.00 82.81 89 LYS A O 1
ATOM 735 N N . GLN A 1 90 ? 14.183 -26.110 -16.189 1.00 74.25 90 GLN A N 1
ATOM 736 C CA . GLN A 1 90 ? 13.573 -27.094 -17.081 1.00 74.25 90 GLN A CA 1
ATOM 737 C C . GLN A 1 90 ? 13.249 -26.403 -18.416 1.00 74.25 90 GLN A C 1
ATOM 739 O O . GLN A 1 90 ? 12.875 -25.223 -18.413 1.00 74.25 90 GLN A O 1
ATOM 744 N N . ALA A 1 91 ? 13.516 -27.109 -19.518 1.00 64.56 91 ALA A N 1
ATOM 745 C CA . ALA A 1 91 ? 13.290 -26.634 -20.883 1.00 64.56 91 ALA A CA 1
ATOM 746 C C . ALA A 1 91 ? 11.803 -26.364 -21.141 1.00 64.56 91 ALA A C 1
ATOM 748 O O . ALA A 1 91 ? 10.975 -27.158 -20.642 1.00 64.56 91 ALA A O 1
#

Organism: Phaseolus vulgaris (NCBI:txid3885)